Protein AF-A0A8S1ZY28-F1 (afdb_monomer_lite)

Radius of gyration: 24.32 Å; chains: 1; bounding box: 69×45×70 Å

Foldseek 3Di:
DDDDPPDPPDDPPPPVPDDDLVVLLVVLLVLLLVAPVSLVVLVVVDDSSVCSCLDLSNLQRGDLLQDQASLVCCDPQDPNVVVLVSSVVSVRLSSVVSVVCNVVLVVLVVVLCVVVQPVPPSADDWDWDWDDDPPDIGTHTSDDGDPDNDDDDFQQAPVPRHGDHHVVPDPDDDDD

Sequence (176 aa):
MIDCCQAWEKKCLSHEIYIPAPLLAKIASLVAEEGVGELKNWILAGREGVEAALSYETLSRVRLDKSPHFIWWSMPHSTYYAFFQKCLSQKNKYAMFAEMSKGLAYESLVNSCYRRGHWALAYKHFVPTRVDFGGQQSVGYLYQPPTMHRVIGQPRCGRCTRPGHTNRQCRYRFQP

pLDDT: mean 71.92, std 19.43, range [38.97, 96.12]

Secondary structure (DSSP, 8-state):
---SS---------------HHHHHHHHHHHHHS-HHHHHHHHHT-HHHHHHHTSHHHHHH--GGGSTTTTGGGSTTSTTHHHHHHHHHTT-HHHHHHHHTHHHHHHHHHHHHHHTT-TTT--S---EEEEESSS-EEEEE-----S--S-S-PPPPTTT--SS--TTT-------

Structure (mmCIF, N/CA/C/O backbone):
data_AF-A0A8S1ZY28-F1
#
_entry.id   AF-A0A8S1ZY28-F1
#
loop_
_atom_site.group_PDB
_atom_site.id
_atom_site.type_symbol
_atom_site.label_atom_id
_atom_site.label_alt_id
_atom_site.label_comp_id
_atom_site.label_asym_id
_atom_site.label_entity_id
_atom_site.label_seq_id
_atom_site.pdbx_PDB_ins_code
_atom_site.Cartn_x
_atom_site.Cartn_y
_atom_site.Cartn_z
_atom_site.occupancy
_atom_site.B_iso_or_equiv
_atom_site.auth_seq_id
_atom_site.auth_comp_id
_atom_site.auth_asym_id
_atom_site.auth_atom_id
_atom_site.pdbx_PDB_model_num
ATOM 1 N N . MET A 1 1 ? -54.366 -27.984 12.252 1.00 39.00 1 MET A N 1
ATOM 2 C CA . MET A 1 1 ? -52.890 -28.055 12.241 1.00 39.00 1 MET A CA 1
ATOM 3 C C . MET A 1 1 ? -52.383 -26.891 11.415 1.00 39.00 1 MET A C 1
ATOM 5 O O . MET A 1 1 ? -52.219 -27.026 10.213 1.00 39.00 1 MET A O 1
ATOM 9 N N . ILE A 1 2 ? -52.267 -25.726 12.042 1.00 41.81 2 ILE A N 1
ATOM 10 C CA . ILE A 1 2 ? -51.719 -24.504 11.451 1.00 41.81 2 ILE A CA 1
ATOM 11 C C . ILE A 1 2 ? -50.815 -23.908 12.542 1.00 41.81 2 ILE A C 1
ATOM 13 O O . ILE A 1 2 ? -51.189 -23.943 13.713 1.00 41.81 2 ILE A O 1
ATOM 17 N N . ASP A 1 3 ? -49.642 -23.439 12.123 1.00 44.25 3 ASP A N 1
ATOM 18 C CA . ASP A 1 3 ? -48.682 -22.589 12.839 1.00 44.25 3 ASP A CA 1
ATOM 19 C C . ASP A 1 3 ? -47.820 -23.192 13.955 1.00 44.25 3 ASP A C 1
ATOM 21 O O . ASP A 1 3 ? -48.112 -23.093 15.141 1.00 44.25 3 ASP A O 1
ATOM 25 N N . CYS A 1 4 ? -46.638 -23.683 13.559 1.00 41.31 4 CYS A N 1
ATOM 26 C CA . CYS A 1 4 ? -45.464 -23.727 14.442 1.00 41.31 4 CYS A CA 1
ATOM 27 C C . CYS A 1 4 ? -44.169 -23.186 13.794 1.00 41.31 4 CYS A C 1
ATOM 29 O O . CYS A 1 4 ? -43.105 -23.287 14.397 1.00 41.31 4 CYS A O 1
ATOM 31 N N . CYS A 1 5 ? -44.224 -22.596 12.589 1.00 45.03 5 CYS A N 1
ATOM 32 C CA . CYS A 1 5 ? -43.018 -22.188 11.843 1.00 45.03 5 CYS A CA 1
ATOM 33 C C . CYS A 1 5 ? -42.741 -20.673 11.787 1.00 45.03 5 CYS A C 1
ATOM 35 O O . CYS A 1 5 ? -41.783 -20.277 11.132 1.00 45.03 5 CYS A O 1
ATOM 37 N N . GLN A 1 6 ? -43.504 -19.813 12.470 1.00 46.25 6 GLN A N 1
ATOM 38 C CA . GLN A 1 6 ? -43.307 -18.353 12.397 1.00 46.25 6 GLN A CA 1
ATOM 39 C C . GLN A 1 6 ? -43.199 -17.686 13.773 1.00 46.25 6 GLN A C 1
ATOM 41 O O . GLN A 1 6 ? -44.033 -16.866 14.144 1.00 46.25 6 GLN A O 1
ATOM 46 N N . ALA A 1 7 ? -42.169 -18.022 14.556 1.00 44.25 7 ALA A N 1
ATOM 47 C CA . ALA A 1 7 ? -42.015 -17.417 15.884 1.00 44.25 7 ALA A CA 1
ATOM 48 C C . ALA A 1 7 ? -40.599 -16.971 16.274 1.00 44.25 7 ALA A C 1
ATOM 50 O O . ALA A 1 7 ? -40.385 -16.689 17.448 1.00 44.25 7 ALA A O 1
ATOM 51 N N . TRP A 1 8 ? -39.624 -16.884 15.361 1.00 44.56 8 TRP A N 1
ATOM 52 C CA . TRP A 1 8 ? -38.259 -16.429 15.711 1.00 44.56 8 TRP A CA 1
ATOM 53 C C . TRP A 1 8 ? -37.884 -15.061 15.123 1.00 44.56 8 TRP A C 1
ATOM 55 O O . TRP A 1 8 ? -36.741 -14.626 15.208 1.00 44.56 8 TRP A O 1
ATOM 65 N N . GLU A 1 9 ? -38.853 -14.326 14.581 1.00 49.06 9 GLU A N 1
ATOM 66 C CA . GLU A 1 9 ? -38.595 -13.082 13.847 1.00 49.06 9 GLU A CA 1
ATOM 67 C C . GLU A 1 9 ? -38.568 -11.800 14.703 1.00 49.06 9 GLU A C 1
ATOM 69 O O . GLU A 1 9 ? -38.708 -10.701 14.174 1.00 49.06 9 GLU A O 1
ATOM 74 N N . LYS A 1 10 ? -38.394 -11.865 16.032 1.0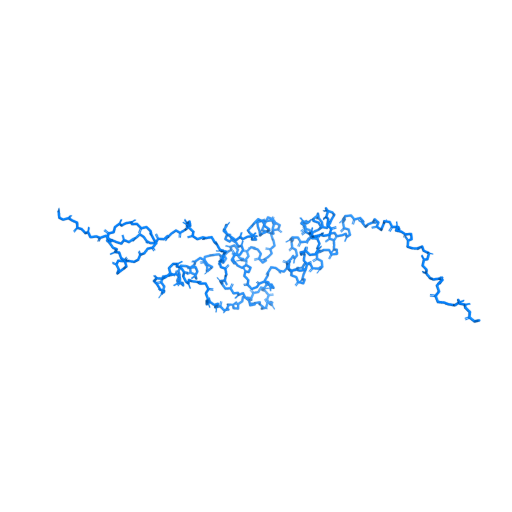0 49.72 10 LYS A N 1
ATOM 75 C CA . LYS A 1 10 ? -38.486 -10.649 16.869 1.00 49.72 10 LYS A CA 1
ATOM 76 C C . LYS A 1 10 ? -37.350 -10.458 17.868 1.00 49.72 10 LYS A C 1
ATOM 78 O O . LYS A 1 10 ? -37.441 -10.876 19.016 1.00 49.72 10 LYS A O 1
ATOM 83 N N . LYS A 1 11 ? -36.379 -9.664 17.391 1.00 45.94 11 LYS A N 1
ATOM 84 C CA . LYS A 1 11 ? -35.545 -8.633 18.054 1.00 45.94 11 LYS A CA 1
ATOM 85 C C . LYS A 1 11 ? -34.051 -8.825 17.784 1.00 45.94 11 LYS A C 1
ATOM 87 O O . LYS A 1 11 ? -33.273 -9.092 18.694 1.00 45.94 11 LYS A O 1
ATOM 92 N N . CYS A 1 12 ? -33.616 -8.521 16.563 1.00 44.94 12 CYS A N 1
ATOM 93 C CA . CYS A 1 12 ? -32.298 -7.912 16.406 1.00 44.94 12 CYS A CA 1
ATOM 94 C C . CYS A 1 12 ? -32.407 -6.471 16.921 1.00 44.94 12 CYS A C 1
ATOM 96 O O . CYS A 1 12 ? -32.619 -5.534 16.159 1.00 44.94 12 CYS A O 1
ATOM 98 N N . LEU A 1 13 ? -32.342 -6.305 18.245 1.00 45.75 13 LEU A N 1
ATOM 99 C CA . LEU A 1 13 ? -31.915 -5.041 18.831 1.00 45.75 13 LEU A CA 1
ATOM 100 C C . LEU A 1 13 ? -30.514 -4.811 18.272 1.00 45.75 13 LEU A C 1
ATOM 102 O O . LEU A 1 13 ? -29.569 -5.454 18.725 1.00 45.75 13 LEU A O 1
ATOM 106 N N . SER A 1 14 ? -30.387 -3.962 17.255 1.00 56.03 14 SER A N 1
ATOM 107 C CA . SER A 1 14 ? -29.104 -3.416 16.838 1.00 56.03 14 SER A CA 1
ATOM 108 C C . SER A 1 14 ? -28.577 -2.578 18.001 1.00 56.03 14 SER A C 1
ATOM 110 O O . SER A 1 14 ? -28.717 -1.359 18.023 1.00 56.03 14 SER A O 1
ATOM 112 N N . HIS A 1 15 ? -28.030 -3.238 19.023 1.00 55.25 15 HIS A N 1
ATOM 113 C CA . HIS A 1 15 ? -27.007 -2.610 19.832 1.00 55.25 15 HIS A CA 1
ATOM 114 C C . HIS A 1 15 ? -25.923 -2.252 18.829 1.00 55.25 15 HIS A C 1
ATOM 116 O O . HIS A 1 15 ? -25.270 -3.142 18.286 1.00 55.25 15 HIS A O 1
ATOM 122 N N . GLU A 1 16 ? -25.803 -0.967 18.508 1.00 65.00 16 GLU A N 1
ATOM 123 C CA . GLU A 1 16 ? -24.609 -0.451 17.862 1.00 65.00 16 GLU A CA 1
ATOM 124 C C . GLU A 1 16 ? -23.445 -0.842 18.771 1.00 65.00 16 GLU A C 1
ATOM 126 O O . GLU A 1 16 ? -23.251 -0.281 19.851 1.00 65.00 16 GLU A O 1
ATOM 131 N N . ILE A 1 17 ? -22.736 -1.907 18.394 1.00 72.19 17 ILE A N 1
ATOM 132 C CA . ILE A 1 17 ? -21.553 -2.354 19.114 1.00 72.19 17 ILE A CA 1
ATOM 133 C C . ILE A 1 17 ? -20.498 -1.287 18.851 1.00 72.19 17 ILE A C 1
ATOM 135 O O . ILE A 1 17 ? -19.822 -1.295 17.824 1.00 72.19 17 ILE A O 1
ATOM 139 N N . TYR A 1 18 ? -20.389 -0.337 19.773 1.00 82.50 18 TYR A N 1
ATOM 140 C CA . TYR A 1 18 ? -19.344 0.667 19.736 1.00 82.50 18 TYR A CA 1
ATOM 141 C C . TYR A 1 18 ? -18.025 0.022 20.163 1.00 82.50 18 TYR A C 1
ATOM 143 O O . TYR A 1 18 ? -17.817 -0.297 21.336 1.00 82.50 18 TYR A O 1
ATOM 151 N N . ILE A 1 19 ? -17.128 -0.181 19.200 1.00 85.31 19 ILE A N 1
ATOM 152 C CA . ILE A 1 19 ? -15.766 -0.643 19.460 1.00 85.31 19 ILE A CA 1
ATOM 153 C C . ILE A 1 19 ? -14.851 0.588 19.499 1.00 85.31 19 ILE A C 1
ATOM 155 O O . ILE A 1 19 ? -14.779 1.320 18.511 1.00 85.31 19 ILE A O 1
ATOM 159 N N . PRO A 1 20 ? -14.113 0.823 20.598 1.00 91.31 20 PRO A N 1
ATOM 160 C CA . PRO A 1 20 ? -13.152 1.915 20.680 1.00 91.31 20 PRO A CA 1
ATOM 161 C C . PRO A 1 20 ? -12.124 1.887 19.542 1.00 91.31 20 PRO A C 1
ATOM 163 O O . PRO A 1 20 ? -11.544 0.840 19.240 1.00 91.31 20 PRO A O 1
ATOM 166 N N . ALA A 1 21 ? -11.822 3.058 18.977 1.00 90.44 21 ALA A N 1
ATOM 167 C CA . ALA A 1 21 ? -10.878 3.205 17.866 1.00 90.44 21 ALA A CA 1
ATOM 168 C C . ALA A 1 21 ? -9.501 2.530 18.086 1.00 90.44 21 ALA A C 1
ATOM 170 O O . ALA A 1 21 ? -9.014 1.891 17.152 1.00 90.44 21 ALA A O 1
ATOM 171 N N . PRO A 1 22 ? -8.877 2.565 19.286 1.00 92.75 22 PRO A N 1
ATOM 172 C CA . PRO A 1 22 ? -7.613 1.860 19.518 1.00 92.75 22 PRO A CA 1
ATOM 173 C C . PRO A 1 22 ? -7.733 0.336 19.388 1.00 92.75 22 PRO A C 1
ATOM 175 O O . PRO A 1 22 ? -6.816 -0.320 18.900 1.00 92.75 22 PRO A O 1
ATOM 178 N N . LEU A 1 23 ? -8.871 -0.239 19.792 1.00 93.62 23 LEU A N 1
ATOM 179 C CA . LEU A 1 23 ? -9.116 -1.674 19.651 1.00 93.62 23 LEU A CA 1
ATOM 180 C C . LEU A 1 23 ? -9.355 -2.044 18.187 1.00 93.62 23 LEU A C 1
ATOM 182 O O . LEU A 1 23 ? -8.800 -3.034 17.719 1.00 93.62 23 LEU A O 1
ATOM 186 N N . LEU A 1 24 ? -10.100 -1.224 17.439 1.00 93.06 24 LEU A N 1
ATOM 187 C CA . LEU A 1 24 ? -10.255 -1.416 15.993 1.00 93.06 24 LEU A CA 1
ATOM 188 C C . LEU A 1 24 ? -8.908 -1.350 15.267 1.00 93.06 24 LEU A C 1
ATOM 190 O O . LEU A 1 24 ? -8.627 -2.213 14.441 1.00 93.06 24 LEU A O 1
ATOM 194 N N . ALA A 1 25 ? -8.051 -0.382 15.607 1.00 93.81 25 ALA A N 1
ATOM 195 C CA . ALA A 1 25 ? -6.698 -0.280 15.062 1.00 93.81 25 ALA A CA 1
ATOM 196 C C . ALA A 1 25 ? -5.869 -1.537 15.360 1.00 93.81 25 ALA A C 1
ATOM 198 O O . ALA A 1 25 ? -5.194 -2.056 14.470 1.00 93.81 25 ALA A O 1
ATOM 199 N N . LYS A 1 26 ? -5.983 -2.089 16.574 1.00 95.69 26 LYS A N 1
ATOM 200 C CA . LYS A 1 26 ? -5.300 -3.330 16.940 1.00 95.69 26 LYS A CA 1
ATOM 201 C C . LYS A 1 26 ? -5.766 -4.513 16.098 1.00 95.69 26 LYS A C 1
ATOM 203 O O . LYS A 1 26 ? -4.931 -5.237 15.559 1.00 95.69 26 LYS A O 1
ATOM 208 N N . ILE A 1 27 ? -7.079 -4.689 15.954 1.00 94.38 27 ILE A N 1
ATOM 209 C CA . ILE A 1 27 ? -7.666 -5.765 15.144 1.00 94.38 27 ILE A CA 1
ATOM 210 C C . ILE A 1 27 ? -7.245 -5.601 13.679 1.00 94.38 27 ILE A C 1
ATOM 212 O O . ILE A 1 27 ? -6.734 -6.546 13.081 1.00 94.38 27 ILE A O 1
ATOM 216 N N . ALA A 1 28 ? -7.378 -4.395 13.121 1.00 93.75 28 ALA A N 1
ATOM 217 C CA . ALA A 1 28 ? -6.952 -4.090 11.760 1.00 93.75 28 ALA A CA 1
ATOM 218 C C . ALA A 1 28 ? -5.453 -4.359 11.556 1.00 93.75 28 ALA A C 1
ATOM 220 O O . ALA A 1 28 ? -5.073 -4.875 10.509 1.00 93.75 28 ALA A O 1
ATOM 221 N N . SER A 1 29 ? -4.605 -4.089 12.554 1.00 94.69 29 SER A N 1
ATOM 222 C CA . SER A 1 29 ? -3.170 -4.381 12.476 1.00 94.69 29 SER A CA 1
ATOM 223 C C . SER A 1 29 ? -2.863 -5.875 12.387 1.00 94.69 29 SER A C 1
ATOM 225 O O . SER A 1 29 ? -1.985 -6.254 11.619 1.00 94.69 29 SER A O 1
ATOM 227 N N . LEU A 1 30 ? -3.617 -6.722 13.098 1.00 94.94 30 LEU A N 1
ATOM 228 C CA . LEU A 1 30 ? -3.488 -8.179 13.008 1.00 94.94 30 LEU A CA 1
ATOM 229 C C . LEU A 1 30 ? -3.969 -8.682 11.645 1.00 94.94 30 LEU A C 1
ATOM 231 O O . LEU A 1 30 ? -3.295 -9.477 11.001 1.00 94.94 30 LEU A O 1
ATOM 235 N N . VAL A 1 31 ? -5.093 -8.156 11.158 1.00 93.44 31 VAL A N 1
ATOM 236 C CA . VAL A 1 31 ? -5.600 -8.467 9.812 1.00 93.44 31 VAL A CA 1
ATOM 237 C C . VAL A 1 31 ? -4.608 -8.020 8.731 1.00 93.44 31 VAL A C 1
ATOM 239 O O . VAL A 1 31 ? -4.417 -8.706 7.731 1.00 93.44 31 VAL A O 1
ATOM 242 N N . ALA A 1 32 ? -3.913 -6.903 8.933 1.00 92.75 32 ALA A N 1
ATOM 243 C CA . ALA A 1 32 ? -2.902 -6.406 8.006 1.00 92.75 32 ALA A CA 1
ATOM 244 C C . ALA A 1 32 ? -1.663 -7.304 7.902 1.00 92.75 32 ALA A C 1
ATOM 246 O O . ALA A 1 32 ? -0.935 -7.224 6.905 1.00 92.75 32 ALA A O 1
ATOM 247 N N . GLU A 1 33 ? -1.414 -8.161 8.895 1.00 92.31 33 GLU A N 1
ATOM 248 C CA . GLU A 1 33 ? -0.390 -9.201 8.796 1.00 92.31 33 GLU A CA 1
ATOM 249 C C . GLU A 1 33 ? -0.783 -10.287 7.782 1.00 92.31 33 GLU A C 1
ATOM 251 O O . GLU A 1 33 ? 0.084 -10.912 7.168 1.00 92.31 33 GLU A O 1
ATOM 256 N N . GLU A 1 34 ? -2.076 -10.438 7.482 1.00 90.12 34 GLU A N 1
ATOM 257 C CA . GLU A 1 34 ? -2.531 -11.291 6.387 1.00 90.12 34 GLU A CA 1
ATOM 258 C C . GLU A 1 34 ? -2.348 -10.671 4.999 1.00 90.12 34 GLU A C 1
ATOM 260 O O . GLU A 1 34 ? -2.295 -11.384 3.996 1.00 90.12 34 GLU A O 1
ATOM 265 N N . GLY A 1 35 ? -2.082 -9.367 4.952 1.00 87.38 35 GLY A N 1
ATOM 266 C CA . GLY A 1 35 ? -1.716 -8.621 3.758 1.00 87.38 35 GLY A CA 1
ATOM 267 C C . GLY A 1 35 ? -2.698 -7.497 3.446 1.00 87.38 35 GLY A C 1
ATOM 268 O O . GLY A 1 35 ? -3.756 -7.345 4.050 1.00 87.38 35 GLY A O 1
ATOM 269 N N . VAL A 1 36 ? -2.352 -6.683 2.449 1.00 88.69 36 VAL A N 1
ATOM 270 C CA . VAL A 1 36 ? -3.154 -5.502 2.068 1.00 88.69 36 VAL A CA 1
ATOM 271 C C . VAL A 1 36 ? -4.516 -5.873 1.468 1.00 88.69 36 VAL A C 1
ATOM 273 O O . VAL A 1 36 ? -5.431 -5.052 1.478 1.00 88.69 36 VAL A O 1
ATOM 276 N N . GLY A 1 37 ? -4.669 -7.096 0.948 1.00 86.38 37 GLY A N 1
ATOM 277 C CA . GLY A 1 37 ? -5.946 -7.590 0.424 1.00 86.38 37 GLY A CA 1
ATOM 278 C C . GLY A 1 37 ? -7.059 -7.540 1.470 1.00 86.38 37 GLY A C 1
ATOM 279 O O . GLY A 1 37 ? -8.131 -7.011 1.185 1.00 86.38 37 GLY A O 1
ATOM 280 N N . GLU A 1 38 ? -6.753 -7.973 2.692 1.00 87.06 38 GLU A N 1
ATOM 281 C CA . GLU A 1 38 ? -7.716 -8.066 3.791 1.00 87.06 38 GLU A CA 1
ATOM 282 C C . GLU A 1 38 ? -8.124 -6.692 4.344 1.00 87.06 38 GLU A C 1
ATOM 284 O O . GLU A 1 38 ? -9.259 -6.488 4.778 1.00 87.06 38 GLU A O 1
ATOM 289 N N . LEU A 1 39 ? -7.242 -5.693 4.240 1.00 89.19 39 LEU A N 1
ATOM 290 C CA . LEU A 1 39 ? -7.545 -4.314 4.639 1.00 89.19 39 LEU A CA 1
ATOM 291 C C . LEU A 1 39 ? -8.567 -3.620 3.730 1.00 89.19 39 LEU A C 1
ATOM 293 O O . LEU A 1 39 ? -9.140 -2.603 4.121 1.00 89.19 39 LEU A O 1
ATOM 297 N N . LYS A 1 40 ? -8.843 -4.149 2.532 1.00 87.12 40 LYS A N 1
ATOM 298 C CA . LYS A 1 40 ? -9.858 -3.565 1.641 1.00 87.12 40 LYS A CA 1
ATOM 299 C C . LYS A 1 40 ? -11.245 -3.589 2.275 1.00 87.12 40 LYS A C 1
ATOM 301 O O . LYS A 1 40 ? -11.967 -2.602 2.178 1.00 87.12 40 LYS A O 1
ATOM 306 N N . ASN A 1 41 ? -11.586 -4.677 2.963 1.00 87.00 41 ASN A N 1
ATOM 307 C CA . ASN A 1 41 ? -12.886 -4.821 3.617 1.00 87.00 41 ASN A CA 1
ATOM 308 C C . ASN A 1 41 ? -13.055 -3.811 4.759 1.00 87.00 41 ASN A C 1
ATOM 310 O O . ASN A 1 41 ? -14.141 -3.277 4.946 1.00 87.00 41 ASN A O 1
ATOM 314 N N . TRP A 1 42 ? -11.965 -3.467 5.449 1.00 89.81 42 TRP A N 1
ATOM 315 C CA . TRP A 1 42 ? -11.959 -2.425 6.477 1.00 89.81 42 TRP A CA 1
ATOM 316 C C . TRP A 1 42 ? -12.221 -1.038 5.900 1.00 89.81 42 TRP A C 1
ATOM 318 O O . TRP A 1 42 ? -13.011 -0.280 6.446 1.00 89.81 42 TRP A O 1
ATOM 328 N N . ILE A 1 43 ? -11.614 -0.718 4.758 1.00 86.75 43 ILE A N 1
ATOM 329 C CA . ILE A 1 43 ? -11.849 0.558 4.069 1.00 86.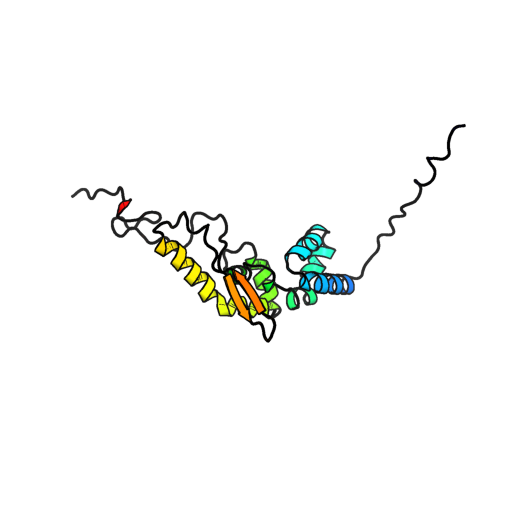75 43 ILE A CA 1
ATOM 330 C C . ILE A 1 43 ? -13.307 0.661 3.591 1.00 86.75 43 ILE A C 1
ATOM 332 O O . ILE A 1 43 ? -13.900 1.735 3.652 1.00 86.75 43 ILE A O 1
ATOM 336 N N . LEU A 1 44 ? -13.892 -0.450 3.133 1.00 86.19 44 LEU A N 1
ATOM 337 C CA . LEU A 1 44 ? -15.288 -0.506 2.689 1.00 86.19 44 LEU A CA 1
ATOM 338 C C . LEU A 1 44 ? -16.299 -0.470 3.845 1.00 86.19 44 LEU A C 1
ATOM 340 O O . LEU A 1 44 ? -17.448 -0.102 3.617 1.00 86.19 44 LEU A O 1
ATOM 344 N N . ALA A 1 45 ? -15.888 -0.825 5.065 1.00 85.81 45 ALA A N 1
ATOM 345 C CA . ALA A 1 45 ? -16.764 -0.888 6.235 1.00 85.81 45 ALA A CA 1
ATOM 346 C C . ALA A 1 45 ? -17.209 0.489 6.761 1.00 85.81 45 ALA A C 1
ATOM 348 O O . ALA A 1 45 ? -18.133 0.555 7.565 1.00 85.81 45 ALA A O 1
ATOM 349 N N . GLY A 1 46 ? -16.578 1.582 6.317 1.00 88.06 46 GLY A N 1
ATOM 350 C CA . GLY A 1 46 ? -16.939 2.944 6.711 1.00 88.06 46 GLY A CA 1
ATOM 351 C C . GLY A 1 46 ? -15.771 3.730 7.296 1.00 88.06 46 GLY A C 1
ATOM 352 O O . GLY A 1 46 ? -14.608 3.335 7.195 1.00 88.06 46 GLY A O 1
ATOM 353 N N . ARG A 1 47 ? -16.077 4.882 7.899 1.00 90.50 47 ARG A N 1
ATOM 354 C CA . ARG A 1 47 ? -15.074 5.844 8.375 1.00 90.50 47 ARG A CA 1
ATOM 355 C C . ARG A 1 47 ? -14.158 5.240 9.438 1.00 90.50 47 ARG A C 1
ATOM 357 O O . ARG A 1 47 ? -12.942 5.369 9.341 1.00 90.50 47 ARG A O 1
ATOM 364 N N . GLU A 1 48 ? -14.736 4.553 10.409 1.00 90.25 48 GLU A N 1
ATOM 365 C CA . GLU A 1 48 ? -14.045 3.909 11.523 1.00 90.25 48 GLU A CA 1
ATOM 366 C C . GLU A 1 48 ? -13.091 2.825 11.010 1.00 90.25 48 GLU A C 1
ATOM 368 O O . GLU A 1 48 ? -11.960 2.699 11.479 1.00 90.25 48 GLU A O 1
ATOM 373 N N . GLY A 1 49 ? -13.524 2.078 9.991 1.00 90.00 49 GLY A N 1
ATOM 374 C CA . GLY A 1 49 ? -12.708 1.062 9.339 1.00 90.00 49 GLY A CA 1
ATOM 375 C C . GLY A 1 49 ? -11.535 1.657 8.556 1.00 90.00 49 GLY A C 1
ATOM 376 O O . GLY A 1 49 ? -10.421 1.139 8.633 1.00 90.00 49 GLY A O 1
ATOM 377 N N . VAL A 1 50 ? -11.741 2.792 7.877 1.00 92.25 50 VAL A N 1
ATOM 378 C CA . VAL A 1 50 ? -10.662 3.554 7.226 1.00 92.25 50 VAL A CA 1
ATOM 379 C C . VAL A 1 50 ? -9.656 4.077 8.251 1.00 92.25 50 VAL A C 1
ATOM 381 O O . VAL A 1 50 ? -8.450 3.931 8.048 1.00 92.25 50 VAL A O 1
ATOM 384 N N . GLU A 1 51 ? -10.126 4.667 9.352 1.00 92.38 51 GLU A N 1
ATOM 385 C CA . GLU A 1 51 ? -9.271 5.183 10.426 1.00 92.38 51 GLU A CA 1
ATOM 386 C C . GLU A 1 51 ? -8.447 4.056 11.072 1.00 92.38 51 GLU A C 1
ATOM 388 O O . GLU A 1 51 ? -7.238 4.207 11.263 1.00 92.38 51 GLU A O 1
ATOM 393 N N . ALA A 1 52 ? -9.052 2.889 11.310 1.00 93.94 52 ALA A N 1
ATOM 394 C CA . ALA A 1 52 ? -8.359 1.710 11.821 1.00 93.94 52 ALA A CA 1
ATOM 395 C C . ALA A 1 52 ? -7.323 1.154 10.826 1.00 93.94 52 ALA A C 1
ATOM 397 O O . ALA A 1 52 ? -6.175 0.887 11.202 1.00 93.94 52 ALA A O 1
ATOM 398 N N . ALA A 1 53 ? -7.688 1.024 9.545 1.00 93.06 53 ALA A N 1
ATOM 399 C CA . ALA A 1 53 ? -6.813 0.508 8.491 1.00 93.06 53 ALA A CA 1
ATOM 400 C C . ALA A 1 53 ? -5.619 1.431 8.188 1.00 93.06 53 ALA A C 1
ATOM 402 O O . ALA A 1 53 ? -4.550 0.965 7.793 1.00 93.06 53 ALA A O 1
ATOM 403 N N . LEU A 1 54 ? -5.787 2.742 8.376 1.00 92.88 54 LEU A N 1
ATOM 404 C CA . LEU A 1 54 ? -4.751 3.755 8.154 1.00 92.88 54 LEU A CA 1
ATOM 405 C C . LEU A 1 54 ? -4.097 4.247 9.450 1.00 92.88 54 LEU A C 1
ATOM 407 O O . LEU A 1 54 ? -3.363 5.237 9.429 1.00 92.88 54 LEU A O 1
ATOM 411 N N . SER A 1 55 ? -4.344 3.568 10.568 1.00 94.94 55 SER A N 1
ATOM 412 C CA . SER A 1 55 ? -3.718 3.886 11.845 1.00 94.94 55 SER A CA 1
ATOM 413 C C . SER A 1 55 ? -2.210 3.611 11.822 1.00 94.94 55 SER A C 1
ATOM 415 O O . SER A 1 55 ? -1.703 2.810 11.029 1.00 94.94 55 SER A O 1
ATOM 417 N N . TYR A 1 56 ? -1.485 4.250 12.742 1.00 95.25 56 TYR A N 1
ATOM 418 C CA . TYR A 1 56 ? -0.061 3.987 12.970 1.00 95.25 56 TYR A CA 1
ATOM 419 C C . TYR A 1 56 ? 0.231 2.488 13.154 1.00 95.25 56 TYR A C 1
ATOM 421 O O . TYR A 1 56 ? 1.171 1.943 12.569 1.00 95.25 56 TYR A O 1
ATOM 429 N N . GLU A 1 57 ? -0.592 1.815 13.960 1.00 94.19 57 GLU A N 1
ATOM 430 C CA . GLU A 1 57 ? -0.377 0.420 14.328 1.00 94.19 57 GLU A CA 1
ATOM 431 C C . GLU A 1 57 ? -0.538 -0.514 13.126 1.00 94.19 57 GLU A C 1
ATOM 433 O O . GLU A 1 57 ? 0.282 -1.407 12.916 1.00 94.19 57 GLU A O 1
ATOM 438 N N . THR A 1 58 ? -1.534 -0.253 12.281 1.00 94.88 58 THR A N 1
ATOM 439 C CA . THR A 1 58 ? -1.761 -1.022 11.056 1.00 94.88 58 THR A CA 1
ATOM 440 C C . THR A 1 58 ? -0.668 -0.767 10.020 1.00 94.88 58 THR A C 1
ATOM 442 O O . THR A 1 58 ? -0.078 -1.707 9.484 1.00 94.88 58 THR A O 1
ATOM 445 N N . LEU A 1 59 ? -0.339 0.500 9.755 1.00 95.25 59 LEU A N 1
ATOM 446 C CA . LEU A 1 59 ? 0.625 0.873 8.717 1.00 95.25 59 LEU A CA 1
ATOM 447 C C . LEU A 1 59 ? 2.056 0.422 9.032 1.00 95.25 59 LEU A C 1
ATOM 449 O O . LEU A 1 59 ? 2.804 0.095 8.111 1.00 95.25 59 LEU A O 1
ATOM 453 N N . SER A 1 60 ? 2.443 0.373 10.307 1.00 94.44 60 SER A N 1
ATOM 454 C CA . SER A 1 60 ? 3.763 -0.120 10.724 1.00 94.44 60 SER A CA 1
ATOM 455 C C . SER A 1 60 ? 3.899 -1.647 10.623 1.00 94.44 60 SER A C 1
ATOM 457 O O . SER A 1 60 ? 5.006 -2.137 10.390 1.00 94.44 60 SER A O 1
ATOM 459 N N . ARG A 1 61 ? 2.791 -2.399 10.736 1.00 93.81 61 ARG A N 1
ATOM 460 C CA . ARG A 1 61 ? 2.774 -3.875 10.735 1.00 93.81 61 ARG A CA 1
ATOM 461 C C . ARG A 1 61 ? 2.421 -4.528 9.404 1.00 93.81 61 ARG A C 1
ATOM 463 O O . ARG A 1 61 ? 2.832 -5.663 9.169 1.00 93.81 61 ARG A O 1
ATOM 470 N N . VAL A 1 62 ? 1.684 -3.832 8.539 1.00 94.69 62 VAL A N 1
ATOM 471 C CA . VAL A 1 62 ? 1.130 -4.415 7.310 1.00 94.69 62 VAL A CA 1
ATOM 472 C C . VAL A 1 62 ? 2.179 -5.156 6.472 1.00 94.69 62 VAL A C 1
ATOM 474 O O . VAL A 1 62 ? 3.254 -4.627 6.167 1.00 94.69 62 VAL A O 1
ATOM 477 N N . ARG A 1 63 ? 1.847 -6.392 6.083 1.00 92.75 63 ARG A N 1
ATOM 478 C CA . ARG A 1 63 ? 2.676 -7.273 5.250 1.00 92.75 63 ARG A CA 1
ATOM 479 C C . ARG A 1 63 ? 2.529 -6.912 3.777 1.00 92.75 63 ARG A C 1
ATOM 481 O O . ARG A 1 63 ? 1.710 -7.486 3.058 1.00 92.75 63 ARG A O 1
ATOM 488 N N . LEU A 1 64 ? 3.309 -5.930 3.318 1.00 91.38 64 LEU A N 1
ATOM 489 C CA . LEU A 1 64 ? 3.293 -5.533 1.904 1.00 91.38 64 LEU A CA 1
ATOM 490 C C . LEU A 1 64 ? 3.834 -6.646 1.001 1.00 91.38 64 LEU A C 1
ATOM 492 O O . LEU A 1 64 ? 3.307 -6.848 -0.083 1.00 91.38 64 LEU A O 1
ATOM 496 N N . ASP A 1 65 ? 4.829 -7.397 1.463 1.00 87.94 65 ASP A N 1
ATOM 497 C CA . ASP A 1 65 ? 5.520 -8.464 0.729 1.00 87.94 65 ASP A CA 1
ATOM 498 C C . ASP A 1 65 ? 4.635 -9.658 0.339 1.00 87.94 65 ASP A C 1
ATOM 500 O O . ASP A 1 65 ? 4.962 -10.385 -0.596 1.00 87.94 65 ASP A O 1
ATOM 504 N N . LYS A 1 66 ? 3.489 -9.841 1.009 1.00 88.00 66 LYS A N 1
ATOM 505 C CA . LYS A 1 66 ? 2.466 -10.804 0.576 1.00 88.00 66 LYS A CA 1
ATOM 506 C C . LYS A 1 66 ? 1.850 -10.421 -0.771 1.00 88.00 66 LYS A C 1
ATOM 508 O O . LYS A 1 66 ? 1.331 -11.280 -1.479 1.00 88.00 66 LYS A O 1
ATOM 513 N N . SER A 1 67 ? 1.906 -9.140 -1.138 1.00 84.19 67 SER A N 1
ATOM 514 C CA . SER A 1 67 ? 1.562 -8.713 -2.485 1.00 84.19 67 SER A CA 1
ATOM 515 C C . SER A 1 67 ? 2.741 -8.970 -3.419 1.00 84.19 67 SER A C 1
ATOM 517 O O . SER A 1 67 ? 3.827 -8.436 -3.189 1.00 84.19 67 SER A O 1
ATOM 519 N N . PRO A 1 68 ? 2.532 -9.678 -4.539 1.00 79.31 68 PRO A N 1
ATOM 520 C CA . PRO A 1 68 ? 3.579 -9.893 -5.524 1.00 79.31 68 PRO A CA 1
ATOM 521 C C . PRO A 1 68 ? 4.161 -8.566 -6.033 1.00 79.31 68 PRO A C 1
ATOM 523 O O . PRO A 1 68 ? 5.350 -8.464 -6.284 1.00 79.31 68 PRO A O 1
ATOM 526 N N . HIS A 1 69 ? 3.364 -7.507 -6.130 1.00 78.88 69 HIS A N 1
ATOM 527 C CA . HIS A 1 69 ? 3.775 -6.256 -6.771 1.00 78.88 69 HIS A CA 1
ATOM 528 C C . HIS A 1 69 ? 4.228 -5.176 -5.786 1.00 78.88 69 HIS A C 1
ATOM 530 O O . HIS A 1 69 ? 4.285 -4.004 -6.146 1.00 78.88 69 HIS A O 1
ATOM 536 N N . PHE A 1 70 ? 4.543 -5.530 -4.542 1.00 85.19 70 PHE A N 1
ATOM 537 C CA . PHE A 1 70 ? 4.774 -4.532 -3.497 1.00 85.19 70 PHE A CA 1
ATOM 538 C C . PHE A 1 70 ? 5.978 -3.615 -3.755 1.00 85.19 70 PHE A C 1
ATOM 540 O O . PHE A 1 70 ? 5.931 -2.443 -3.392 1.00 85.19 70 PHE A O 1
ATOM 547 N N . ILE A 1 71 ? 7.026 -4.100 -4.436 1.00 86.88 71 ILE A N 1
ATOM 548 C CA . ILE A 1 71 ? 8.165 -3.254 -4.835 1.00 86.88 71 ILE A CA 1
ATOM 549 C C . ILE A 1 71 ? 7.702 -2.200 -5.842 1.00 86.88 71 ILE 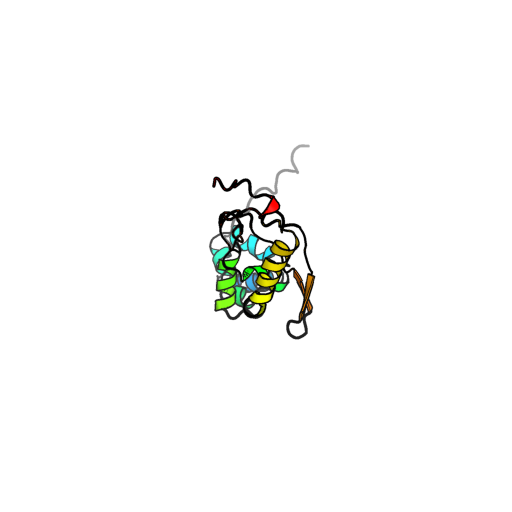A C 1
ATOM 551 O O . ILE A 1 71 ? 8.087 -1.044 -5.741 1.00 86.88 71 ILE A O 1
ATOM 555 N N . TRP A 1 72 ? 6.814 -2.559 -6.774 1.00 83.38 72 TRP A N 1
ATOM 556 C CA . TRP A 1 72 ? 6.243 -1.605 -7.728 1.00 83.38 72 TRP A CA 1
ATOM 557 C C . TRP A 1 72 ? 5.428 -0.503 -7.039 1.00 83.38 72 TRP A C 1
ATOM 559 O O . TRP A 1 72 ? 5.271 0.588 -7.586 1.00 83.38 72 TRP A O 1
ATOM 569 N N . TRP A 1 73 ? 4.927 -0.738 -5.826 1.00 88.06 73 TRP A N 1
ATOM 570 C CA . TRP A 1 73 ? 4.162 0.269 -5.098 1.00 88.06 73 TRP A CA 1
ATOM 571 C C . TRP A 1 73 ? 4.990 1.473 -4.648 1.00 88.06 73 TRP A C 1
ATOM 573 O O . TRP A 1 73 ? 4.393 2.515 -4.394 1.00 88.06 73 TRP A O 1
ATOM 583 N N . SER A 1 74 ? 6.326 1.380 -4.641 1.00 88.94 74 SER A N 1
ATOM 584 C CA . SER A 1 74 ? 7.211 2.532 -4.419 1.00 88.94 74 SER A CA 1
ATOM 585 C C . SER A 1 74 ? 7.286 3.488 -5.615 1.00 88.94 74 SER A C 1
ATOM 587 O O . SER A 1 74 ? 7.791 4.604 -5.499 1.00 88.94 74 SER A O 1
ATOM 589 N N . MET A 1 75 ? 6.746 3.096 -6.772 1.00 85.69 75 MET A N 1
ATOM 590 C CA . MET A 1 75 ? 6.734 3.937 -7.962 1.00 85.69 75 MET A CA 1
ATOM 591 C C . MET A 1 75 ? 5.598 4.968 -7.887 1.00 85.69 75 MET A C 1
ATOM 593 O O . MET A 1 75 ? 4.453 4.567 -7.673 1.00 85.69 75 MET A O 1
ATOM 597 N N . PRO A 1 76 ? 5.848 6.262 -8.188 1.00 82.94 76 PRO A N 1
ATOM 598 C CA . PRO A 1 76 ? 4.824 7.319 -8.160 1.00 82.94 76 PRO A CA 1
ATOM 599 C C . PRO A 1 76 ? 3.581 7.046 -9.015 1.00 82.94 76 PRO A C 1
ATOM 601 O O . PRO A 1 76 ? 2.518 7.614 -8.795 1.00 82.94 76 PRO A O 1
ATOM 604 N N . HIS A 1 77 ? 3.722 6.172 -10.009 1.00 75.88 77 HIS A N 1
ATOM 605 C CA . HIS A 1 77 ? 2.675 5.809 -10.956 1.00 75.88 77 HIS A CA 1
ATOM 606 C C . HIS A 1 77 ? 1.838 4.614 -10.489 1.00 75.88 77 HIS A C 1
ATOM 608 O O . HIS A 1 77 ? 0.870 4.254 -11.152 1.00 75.88 77 HIS A O 1
ATOM 614 N N . SER A 1 78 ? 2.207 3.963 -9.384 1.00 81.44 78 SER A N 1
ATOM 615 C CA . SER A 1 78 ? 1.404 2.896 -8.801 1.00 81.44 78 SER A CA 1
ATOM 616 C C . SER A 1 78 ? 0.109 3.465 -8.231 1.00 81.44 78 SER A C 1
ATOM 618 O O . SER A 1 78 ? 0.110 4.465 -7.518 1.00 81.44 78 SER A O 1
ATOM 620 N N . THR A 1 79 ? -1.002 2.764 -8.450 1.00 82.62 79 THR A N 1
ATOM 621 C CA . THR A 1 79 ? -2.283 3.071 -7.794 1.00 82.62 79 THR A CA 1
ATOM 622 C C . THR A 1 79 ? -2.193 2.967 -6.269 1.00 82.62 79 THR A C 1
ATOM 624 O O . THR A 1 79 ? -2.977 3.585 -5.559 1.00 82.62 79 THR A O 1
ATOM 627 N N . TYR A 1 80 ? -1.222 2.205 -5.760 1.00 86.94 80 TYR A N 1
ATOM 628 C CA . TYR A 1 80 ? -0.963 2.019 -4.334 1.00 86.94 80 TYR A CA 1
ATOM 629 C C . TYR A 1 80 ? 0.078 2.995 -3.771 1.00 86.94 80 TYR A C 1
ATOM 631 O O . TYR A 1 80 ? 0.391 2.910 -2.586 1.00 86.94 80 TYR A O 1
ATOM 639 N N . TYR A 1 81 ? 0.603 3.931 -4.572 1.00 88.44 81 TYR A N 1
ATOM 640 C CA . TYR A 1 81 ? 1.697 4.815 -4.156 1.00 88.44 81 TYR A CA 1
ATOM 641 C C . TYR A 1 81 ? 1.356 5.662 -2.922 1.00 88.44 81 TYR A C 1
ATOM 643 O O . TYR A 1 81 ? 2.148 5.750 -1.989 1.00 88.44 81 TYR A O 1
ATOM 651 N N . ALA A 1 82 ? 0.146 6.225 -2.858 1.00 90.12 82 ALA A N 1
ATOM 652 C CA . ALA A 1 82 ? -0.280 7.020 -1.705 1.00 90.12 82 ALA A CA 1
ATOM 653 C C . ALA A 1 82 ? -0.346 6.185 -0.412 1.00 90.12 82 ALA A C 1
ATOM 655 O O . ALA A 1 82 ? 0.063 6.644 0.653 1.00 90.12 82 ALA A O 1
ATOM 656 N N . PHE A 1 83 ? -0.830 4.941 -0.500 1.00 91.62 83 PHE A N 1
ATOM 657 C CA . PHE A 1 83 ? -0.832 4.012 0.632 1.00 91.62 83 PHE A CA 1
ATOM 658 C C . PHE A 1 83 ? 0.599 3.624 1.024 1.00 91.62 83 PHE A C 1
ATOM 660 O O . PHE A 1 83 ? 0.957 3.673 2.198 1.00 91.62 83 PHE A O 1
ATOM 667 N N . PHE A 1 84 ? 1.442 3.331 0.034 1.00 93.38 84 PHE A N 1
ATOM 668 C CA . PHE A 1 84 ? 2.854 3.027 0.231 1.00 93.38 84 PHE A CA 1
ATOM 669 C C . PHE A 1 84 ? 3.597 4.149 0.964 1.00 93.38 84 PHE A C 1
ATOM 671 O O . PHE A 1 84 ? 4.307 3.876 1.928 1.00 93.38 84 PHE A O 1
ATOM 678 N N . GLN A 1 85 ? 3.395 5.410 0.571 1.00 95.44 85 GLN A N 1
ATOM 679 C CA . GLN A 1 85 ? 4.007 6.560 1.242 1.00 95.44 85 GLN A CA 1
ATOM 680 C C . GLN A 1 85 ? 3.611 6.649 2.720 1.00 95.44 85 GLN A C 1
ATOM 682 O O . GLN A 1 85 ? 4.448 6.983 3.558 1.00 95.44 85 GLN A O 1
ATOM 687 N N . LYS A 1 86 ? 2.362 6.306 3.060 1.00 95.50 86 LYS A N 1
ATOM 688 C CA . LYS A 1 86 ? 1.916 6.233 4.458 1.00 95.50 86 LYS A CA 1
ATOM 689 C C . LYS A 1 86 ? 2.605 5.099 5.218 1.00 95.50 86 LYS A C 1
ATOM 691 O O . LYS A 1 86 ? 3.022 5.301 6.349 1.00 95.50 86 LYS A O 1
ATOM 696 N N . CYS A 1 87 ? 2.786 3.926 4.615 1.00 95.50 87 CYS A N 1
ATOM 697 C CA . CYS A 1 87 ? 3.575 2.852 5.233 1.00 95.50 87 CYS A CA 1
ATOM 698 C C . CYS A 1 87 ? 5.044 3.262 5.423 1.00 95.50 87 CYS A C 1
ATOM 700 O O . CYS A 1 87 ? 5.648 2.967 6.456 1.00 95.50 87 CYS A O 1
ATOM 702 N N . LEU A 1 88 ? 5.613 3.963 4.440 1.00 95.50 88 LEU A N 1
ATOM 703 C CA . LEU A 1 88 ? 6.993 4.435 4.476 1.00 95.50 88 LEU A CA 1
ATOM 704 C C . LEU A 1 88 ? 7.206 5.483 5.576 1.00 95.50 88 LEU A C 1
ATOM 706 O O . LEU A 1 88 ? 8.199 5.404 6.296 1.00 95.50 88 LEU A O 1
ATOM 710 N N . SER A 1 89 ? 6.264 6.415 5.765 1.00 96.12 89 SER A N 1
ATOM 711 C CA . SER A 1 89 ? 6.349 7.411 6.843 1.00 96.12 89 SER A CA 1
ATOM 712 C C . SER A 1 89 ? 6.319 6.775 8.235 1.00 96.12 89 SER A C 1
ATOM 714 O O . SER A 1 89 ? 6.967 7.282 9.148 1.00 96.12 89 SER A O 1
ATOM 716 N N . GLN A 1 90 ? 5.663 5.616 8.377 1.00 96.12 90 GLN A N 1
ATOM 717 C CA . GLN A 1 90 ? 5.668 4.814 9.605 1.00 96.12 90 GLN A CA 1
ATOM 718 C C . GLN A 1 90 ? 6.843 3.836 9.717 1.00 96.12 90 GLN A C 1
ATOM 720 O O . GLN A 1 90 ? 6.831 2.959 10.579 1.00 96.12 90 GLN A O 1
ATOM 725 N N . LYS A 1 91 ? 7.869 3.976 8.866 1.00 95.19 91 LYS A N 1
ATOM 726 C CA . LYS A 1 91 ? 9.068 3.122 8.847 1.00 95.19 91 LYS A CA 1
ATOM 727 C C . LYS A 1 91 ? 8.739 1.627 8.746 1.00 95.19 91 LYS A C 1
ATOM 729 O O . LYS A 1 91 ? 9.447 0.788 9.302 1.00 95.19 91 LYS A O 1
ATOM 734 N N . ASN A 1 92 ? 7.669 1.276 8.029 1.00 95.69 92 ASN A N 1
ATOM 735 C CA . ASN A 1 92 ? 7.329 -0.120 7.772 1.00 95.69 92 ASN A CA 1
ATOM 736 C C . ASN A 1 92 ? 8.496 -0.810 7.046 1.00 95.69 92 ASN A C 1
ATOM 738 O O . ASN A 1 92 ? 8.945 -0.346 5.995 1.00 95.69 92 ASN A O 1
ATOM 742 N N . LYS A 1 93 ? 8.968 -1.940 7.584 1.00 94.06 93 LYS A N 1
ATOM 743 C CA . LYS A 1 93 ? 10.162 -2.637 7.076 1.00 94.06 93 LYS A CA 1
ATOM 744 C C . LYS A 1 93 ? 10.058 -3.050 5.601 1.00 94.06 93 LYS A C 1
ATOM 746 O O . LYS A 1 93 ? 11.043 -2.957 4.872 1.00 94.06 93 LYS A O 1
ATOM 751 N N . TYR A 1 94 ? 8.869 -3.435 5.136 1.00 93.00 94 TYR A N 1
ATOM 752 C CA . TYR A 1 94 ? 8.640 -3.807 3.738 1.00 93.00 94 TYR A CA 1
ATOM 753 C C . TYR A 1 94 ? 8.607 -2.581 2.828 1.00 93.00 94 TYR A C 1
ATOM 755 O O . TYR A 1 94 ? 9.118 -2.631 1.710 1.00 93.00 94 TYR A O 1
ATOM 763 N N . ALA A 1 95 ? 8.048 -1.469 3.317 1.00 94.06 95 ALA A N 1
ATOM 764 C CA . ALA A 1 95 ? 8.023 -0.213 2.576 1.00 94.06 95 ALA A CA 1
ATOM 765 C C . ALA A 1 95 ? 9.437 0.352 2.398 1.00 94.06 95 ALA A C 1
ATOM 767 O O . ALA A 1 95 ? 9.825 0.693 1.285 1.00 94.06 95 ALA A O 1
ATOM 768 N N . MET A 1 96 ? 10.240 0.373 3.468 1.00 94.56 96 MET A N 1
ATOM 769 C CA . MET A 1 96 ? 11.638 0.811 3.396 1.00 94.56 96 MET A CA 1
ATOM 770 C C . MET A 1 96 ? 12.453 -0.040 2.418 1.00 94.56 96 MET A C 1
ATOM 772 O O . MET A 1 96 ? 13.224 0.493 1.625 1.00 94.56 96 MET A O 1
ATOM 776 N N . PHE A 1 97 ? 12.258 -1.361 2.431 1.00 90.19 97 PHE A N 1
ATOM 777 C CA . PHE A 1 97 ? 12.932 -2.248 1.488 1.00 90.19 97 PHE A CA 1
ATOM 778 C C . PHE A 1 97 ? 12.533 -1.977 0.036 1.00 90.19 97 PHE A C 1
ATOM 780 O O . PHE A 1 97 ? 13.395 -1.913 -0.839 1.00 90.19 97 PHE A O 1
ATOM 787 N N . ALA A 1 98 ? 11.236 -1.827 -0.235 1.00 89.06 98 ALA A N 1
ATOM 788 C CA . ALA A 1 98 ? 10.735 -1.531 -1.572 1.00 89.06 98 ALA A CA 1
ATOM 789 C C . ALA A 1 98 ? 11.206 -0.159 -2.076 1.00 89.06 98 ALA A C 1
ATOM 791 O O . ALA A 1 98 ? 11.452 -0.012 -3.271 1.00 89.06 98 ALA A O 1
ATOM 792 N N . GLU A 1 99 ? 11.378 0.818 -1.183 1.00 91.19 99 GLU A N 1
ATOM 793 C CA . GLU A 1 99 ? 11.972 2.121 -1.494 1.00 91.19 99 GLU A CA 1
ATOM 794 C C . GLU A 1 99 ? 13.461 1.990 -1.842 1.00 91.19 99 GLU A C 1
ATOM 796 O O . GLU A 1 99 ? 13.906 2.507 -2.864 1.00 91.19 99 GLU A O 1
ATOM 801 N N . MET A 1 100 ? 14.224 1.236 -1.046 1.00 88.00 100 MET A N 1
ATOM 802 C CA . MET A 1 100 ? 15.640 0.960 -1.312 1.00 88.00 100 MET A CA 1
ATOM 803 C C . MET A 1 100 ? 15.834 0.173 -2.618 1.00 88.00 100 MET A C 1
ATOM 805 O O . MET A 1 100 ? 16.773 0.416 -3.371 1.00 88.00 100 MET A O 1
ATOM 809 N N . SER A 1 101 ? 14.910 -0.739 -2.916 1.00 83.25 101 SER A N 1
ATOM 810 C CA . SER A 1 101 ? 14.968 -1.647 -4.067 1.00 83.25 101 SER A CA 1
ATOM 811 C C . SER A 1 101 ? 14.221 -1.126 -5.297 1.00 83.25 101 SER A C 1
ATOM 813 O O . SER A 1 101 ? 14.126 -1.833 -6.301 1.00 83.25 101 SER A O 1
ATOM 815 N N . LYS A 1 102 ? 13.696 0.108 -5.265 1.00 82.56 102 LYS A N 1
ATOM 816 C CA . LYS A 1 102 ? 12.879 0.670 -6.357 1.00 82.56 102 LYS A CA 1
ATOM 817 C C . LYS A 1 102 ? 13.631 0.773 -7.686 1.00 82.56 102 LYS A C 1
ATOM 819 O O . LYS A 1 102 ? 13.015 0.697 -8.748 1.00 82.56 102 LYS A O 1
ATOM 824 N N . GLY A 1 103 ? 14.964 0.871 -7.634 1.00 74.81 103 GLY A N 1
ATOM 825 C CA . GLY A 1 103 ? 15.832 0.801 -8.813 1.00 74.81 103 GLY A CA 1
ATOM 826 C C . GLY A 1 103 ? 15.637 -0.495 -9.602 1.00 74.81 103 GLY A C 1
ATOM 827 O O . GLY A 1 103 ? 15.511 -0.445 -10.819 1.00 74.81 103 GLY A O 1
ATOM 828 N N . LEU A 1 104 ? 15.468 -1.635 -8.923 1.00 74.06 104 LEU A N 1
ATOM 829 C CA . LEU A 1 104 ? 15.225 -2.931 -9.567 1.00 74.06 104 LEU A CA 1
ATOM 830 C C . LEU A 1 104 ? 13.870 -2.973 -10.281 1.00 74.06 104 LEU A C 1
ATOM 832 O O . LEU A 1 104 ? 13.756 -3.532 -11.372 1.00 74.06 104 LEU A O 1
ATOM 836 N N . ALA A 1 105 ? 12.840 -2.354 -9.698 1.00 70.50 105 ALA A N 1
ATOM 837 C CA . ALA A 1 105 ? 11.536 -2.234 -10.345 1.00 70.50 105 ALA A CA 1
ATOM 838 C C . ALA A 1 105 ? 11.605 -1.341 -11.595 1.00 70.50 105 ALA A C 1
ATOM 840 O O . ALA A 1 105 ? 11.009 -1.675 -12.619 1.00 70.50 105 ALA A O 1
ATOM 841 N N . TYR A 1 106 ? 12.365 -0.242 -11.544 1.00 68.50 106 TYR A N 1
ATOM 842 C CA . TYR A 1 106 ? 12.554 0.650 -12.690 1.00 68.50 106 TYR A CA 1
ATOM 843 C C . TYR A 1 106 ? 13.445 0.050 -13.784 1.00 68.50 106 TYR A C 1
ATOM 845 O O . TYR A 1 106 ? 13.139 0.183 -14.963 1.00 68.50 106 TYR A O 1
ATOM 853 N N . GLU A 1 107 ? 14.527 -0.641 -13.438 1.00 66.62 107 GLU A N 1
ATOM 854 C CA . GLU A 1 107 ? 15.393 -1.296 -14.421 1.00 66.62 107 GLU A CA 1
ATOM 855 C C . GLU A 1 107 ? 14.699 -2.473 -15.091 1.00 66.62 107 GLU A C 1
ATOM 857 O O . GLU A 1 107 ? 14.802 -2.637 -16.305 1.00 66.62 107 GLU A O 1
ATOM 862 N N . SER A 1 108 ? 13.945 -3.268 -14.330 1.00 65.38 108 SER A N 1
ATOM 863 C CA . SER A 1 108 ? 13.073 -4.296 -14.891 1.00 65.38 108 SER A CA 1
ATOM 864 C C . SER A 1 108 ? 12.060 -3.637 -15.842 1.00 65.38 108 SER A C 1
ATOM 866 O O . SER A 1 108 ? 12.045 -3.996 -17.025 1.00 65.38 108 SER A O 1
ATOM 868 N N . LEU A 1 109 ? 11.339 -2.609 -15.341 1.00 65.38 109 LEU A N 1
ATOM 869 C CA . LEU A 1 109 ? 10.688 -1.484 -16.048 1.00 65.38 109 LEU A CA 1
ATOM 870 C C . LEU A 1 109 ? 11.136 -1.275 -17.507 1.00 65.38 109 LEU A C 1
ATOM 872 O O . LEU A 1 109 ? 10.482 -1.498 -18.532 1.00 65.38 109 LEU A O 1
ATOM 876 N N . VAL A 1 110 ? 12.337 -0.746 -17.549 1.00 62.94 110 VAL A N 1
ATOM 877 C CA . VAL A 1 110 ? 13.026 -0.308 -18.740 1.00 62.94 110 VAL A CA 1
ATOM 878 C C . VAL A 1 110 ? 13.383 -1.525 -19.590 1.00 62.94 110 VAL A C 1
ATOM 880 O O . VAL A 1 110 ? 13.015 -1.587 -20.761 1.00 62.94 110 VAL A O 1
ATOM 883 N N . ASN A 1 111 ? 14.011 -2.547 -19.014 1.00 60.75 111 ASN A N 1
ATOM 884 C CA . ASN A 1 111 ? 14.501 -3.709 -19.749 1.00 60.75 111 ASN A CA 1
ATOM 885 C C . ASN A 1 111 ? 13.404 -4.457 -20.515 1.00 60.75 111 ASN A C 1
ATOM 887 O O . ASN A 1 111 ? 13.637 -4.855 -21.660 1.00 60.75 111 ASN A O 1
ATOM 891 N N . SER A 1 112 ? 12.211 -4.644 -19.941 1.00 59.75 112 SER A N 1
ATOM 892 C CA . SER A 1 112 ? 11.142 -5.346 -20.663 1.00 59.75 112 SER A CA 1
ATOM 893 C C . SER A 1 112 ? 10.546 -4.501 -21.802 1.00 59.75 112 SER A C 1
ATOM 895 O O . SER A 1 112 ? 10.242 -5.043 -22.870 1.00 59.75 112 SER A O 1
ATOM 897 N N . CYS A 1 113 ? 10.473 -3.176 -21.628 1.00 56.41 113 CYS A N 1
ATOM 898 C CA . CYS A 1 113 ? 10.075 -2.231 -22.674 1.00 56.41 113 CYS A CA 1
ATOM 899 C C . CYS A 1 113 ? 11.104 -2.182 -23.818 1.00 56.41 113 CYS A C 1
ATOM 901 O O . CYS A 1 113 ? 10.728 -2.197 -24.994 1.00 56.41 113 CYS A O 1
ATOM 903 N N . TYR A 1 114 ? 12.402 -2.177 -23.488 1.00 55.62 114 TYR A N 1
ATOM 904 C CA . TYR A 1 114 ? 13.500 -2.105 -24.457 1.00 55.62 114 TYR A CA 1
ATOM 905 C C . TYR A 1 114 ? 13.696 -3.412 -25.238 1.00 55.62 114 TYR A C 1
ATOM 907 O O . TYR A 1 114 ? 13.746 -3.370 -26.468 1.00 55.62 114 TYR A O 1
ATOM 915 N N . ARG A 1 115 ? 13.741 -4.582 -24.575 1.00 51.91 115 ARG A N 1
ATOM 916 C CA . ARG A 1 115 ? 13.996 -5.881 -25.242 1.00 51.91 115 ARG A CA 1
ATOM 917 C C . ARG A 1 115 ? 12.962 -6.247 -26.303 1.00 51.91 115 ARG A C 1
ATOM 919 O O . ARG A 1 115 ? 13.246 -7.071 -27.165 1.00 51.91 115 ARG A O 1
ATOM 926 N N . ARG A 1 116 ? 11.761 -5.673 -26.243 1.00 49.59 116 ARG A N 1
ATOM 927 C CA . ARG A 1 116 ? 10.668 -6.022 -27.156 1.00 49.59 116 ARG A CA 1
ATOM 928 C C . ARG A 1 116 ? 10.435 -5.012 -28.264 1.00 49.59 116 ARG A C 1
ATOM 930 O O . ARG A 1 116 ? 9.597 -5.274 -29.108 1.00 49.59 116 ARG A O 1
ATOM 937 N N . GLY A 1 117 ? 11.107 -3.856 -28.274 1.00 47.38 117 GLY A N 1
ATOM 938 C CA . GLY A 1 117 ? 10.799 -2.785 -29.238 1.00 47.38 117 GLY A CA 1
ATOM 939 C C . GLY A 1 117 ? 9.337 -2.306 -29.183 1.00 47.38 117 GLY A C 1
ATOM 940 O O . GLY A 1 117 ? 8.878 -1.585 -30.068 1.00 47.38 117 GLY A O 1
ATOM 941 N N . HIS A 1 118 ? 8.605 -2.703 -28.141 1.00 47.56 118 HIS A N 1
ATOM 942 C CA . HIS A 1 118 ? 7.177 -2.514 -27.975 1.00 47.56 118 HIS A CA 1
ATOM 943 C C . HIS A 1 118 ? 6.942 -1.848 -26.622 1.00 47.56 118 HIS A C 1
ATOM 945 O O . HIS A 1 118 ? 6.625 -2.504 -25.632 1.00 47.56 118 HIS A O 1
ATOM 951 N N . TRP A 1 119 ? 7.008 -0.518 -26.603 1.00 47.38 119 TRP A N 1
ATOM 952 C CA . TRP A 1 119 ? 6.515 0.286 -25.477 1.00 47.38 119 TRP A CA 1
ATOM 953 C C . TRP A 1 119 ? 5.026 0.046 -25.187 1.00 47.38 119 TRP A C 1
ATOM 955 O O . TRP A 1 119 ? 4.544 0.375 -24.113 1.00 47.38 119 TRP A O 1
ATOM 965 N N . ALA A 1 120 ? 4.311 -0.574 -26.130 1.00 42.84 120 ALA A N 1
ATOM 966 C CA . ALA A 1 120 ? 2.910 -0.944 -26.006 1.00 42.84 120 ALA A CA 1
ATOM 967 C C . ALA A 1 120 ? 2.655 -2.377 -25.482 1.00 42.84 120 ALA A C 1
ATOM 969 O O . ALA A 1 120 ? 1.498 -2.708 -25.257 1.00 42.84 120 ALA A O 1
ATOM 970 N N . LEU A 1 121 ? 3.667 -3.249 -25.301 1.00 40.88 121 LEU A N 1
ATOM 971 C CA . LEU A 1 121 ? 3.446 -4.685 -24.991 1.00 40.88 121 LEU A CA 1
ATOM 972 C C . LEU A 1 121 ? 4.262 -5.248 -23.810 1.00 40.88 121 LEU A C 1
ATOM 974 O O . LEU A 1 121 ? 4.266 -6.462 -23.598 1.00 40.88 121 LEU A O 1
ATOM 978 N N . ALA A 1 122 ? 4.901 -4.407 -22.995 1.00 42.62 122 ALA A N 1
ATOM 979 C CA . ALA A 1 122 ? 5.632 -4.802 -21.777 1.00 42.62 122 ALA A CA 1
ATOM 980 C C . ALA A 1 122 ? 4.734 -5.346 -20.630 1.00 42.62 122 ALA A C 1
ATOM 982 O O . ALA A 1 122 ? 5.100 -5.321 -19.461 1.00 42.62 122 ALA A O 1
ATOM 983 N N . TYR A 1 123 ? 3.544 -5.851 -20.958 1.00 46.91 123 TYR A N 1
ATOM 984 C CA . TYR A 1 123 ? 2.444 -6.125 -20.033 1.00 46.91 123 TYR A CA 1
ATOM 985 C C . TYR A 1 123 ? 2.263 -7.617 -19.684 1.00 46.91 123 TYR A C 1
ATOM 987 O O . TYR A 1 123 ? 1.232 -7.974 -19.123 1.00 46.91 123 TYR A O 1
ATOM 995 N N . LYS A 1 124 ? 3.198 -8.517 -20.047 1.00 41.91 124 LYS A N 1
ATOM 996 C CA . LYS A 1 124 ? 2.955 -9.982 -19.981 1.00 41.91 124 LYS A CA 1
ATOM 997 C C . LYS A 1 124 ? 4.041 -10.872 -19.356 1.00 41.91 124 LYS A C 1
ATOM 999 O O . LYS A 1 124 ? 3.843 -12.081 -19.336 1.00 41.91 124 LYS A O 1
ATOM 1004 N N . HIS A 1 125 ? 5.168 -10.351 -18.860 1.00 43.19 125 HIS A N 1
ATOM 1005 C CA . HIS A 1 125 ? 6.230 -11.218 -18.317 1.00 43.19 125 HIS A CA 1
ATOM 1006 C C . HIS A 1 125 ? 6.612 -10.843 -16.894 1.00 43.19 125 HIS A C 1
ATOM 1008 O O . HIS A 1 125 ? 7.117 -9.755 -16.635 1.00 43.19 125 HIS A O 1
ATOM 1014 N N . PHE A 1 126 ? 6.373 -11.789 -15.991 1.00 52.22 126 PHE A N 1
ATOM 1015 C CA . PHE A 1 126 ? 6.686 -11.694 -14.579 1.00 52.22 126 PHE A CA 1
ATOM 1016 C C . PHE A 1 126 ? 7.985 -12.455 -14.309 1.00 52.22 126 PHE A C 1
ATOM 1018 O O . PHE A 1 126 ? 8.083 -13.636 -14.638 1.00 52.22 126 PHE A O 1
ATOM 1025 N N . VAL A 1 127 ? 8.977 -11.793 -13.713 1.00 51.50 127 VAL A N 1
ATOM 1026 C CA . VAL A 1 127 ? 10.148 -12.471 -13.145 1.00 51.50 127 VAL A CA 1
ATOM 1027 C C . VAL A 1 127 ? 9.959 -12.478 -11.628 1.00 51.50 127 VAL A C 1
ATOM 1029 O O . VAL A 1 127 ? 9.987 -11.400 -11.026 1.00 51.50 127 VAL A O 1
ATOM 1032 N N . PRO A 1 128 ? 9.692 -13.640 -11.008 1.00 50.84 128 PRO A N 1
ATOM 1033 C CA . PRO A 1 128 ? 9.678 -13.748 -9.559 1.00 50.84 128 PRO A CA 1
ATOM 1034 C C . PRO A 1 128 ? 11.105 -13.594 -9.027 1.00 50.84 128 PRO A C 1
ATOM 1036 O O . PRO A 1 128 ? 12.037 -14.251 -9.490 1.00 50.84 128 PRO A O 1
ATOM 1039 N N . THR A 1 129 ? 11.275 -12.727 -8.039 1.00 53.62 129 THR A N 1
ATOM 1040 C CA . THR A 1 129 ? 12.522 -12.520 -7.307 1.00 53.62 129 THR A CA 1
ATOM 1041 C C . THR A 1 129 ? 12.275 -12.861 -5.846 1.00 53.62 129 THR A C 1
ATOM 1043 O O . THR A 1 129 ? 11.351 -12.346 -5.216 1.00 53.62 129 THR A O 1
ATOM 1046 N N . ARG A 1 130 ? 13.088 -13.772 -5.307 1.00 52.94 130 ARG A N 1
ATOM 1047 C CA . ARG A 1 130 ? 13.062 -14.099 -3.881 1.00 52.94 130 ARG A CA 1
ATOM 1048 C C . ARG A 1 130 ? 13.770 -12.996 -3.112 1.00 52.94 130 ARG A C 1
ATOM 1050 O O . ARG A 1 130 ? 14.883 -12.618 -3.468 1.00 52.94 130 ARG A O 1
ATOM 1057 N N . VAL A 1 131 ? 13.117 -12.511 -2.069 1.00 54.75 131 VAL A N 1
ATOM 1058 C CA . VAL A 1 131 ? 13.631 -11.476 -1.182 1.00 54.75 131 VAL A CA 1
ATOM 1059 C C . VAL A 1 131 ? 13.596 -12.007 0.246 1.00 54.75 131 VAL A C 1
ATOM 1061 O O . VAL A 1 131 ? 12.576 -12.545 0.680 1.00 54.75 131 VAL A O 1
ATOM 1064 N N . ASP A 1 132 ? 14.707 -11.871 0.965 1.00 51.69 132 ASP A N 1
ATOM 1065 C CA . ASP A 1 132 ? 14.810 -12.256 2.372 1.00 51.69 132 ASP A CA 1
ATOM 1066 C C . ASP A 1 132 ? 14.661 -11.026 3.278 1.00 51.69 132 ASP A C 1
ATOM 1068 O O . ASP A 1 132 ? 15.420 -10.061 3.172 1.00 51.69 132 ASP A O 1
ATOM 1072 N N . PHE A 1 133 ? 13.671 -11.065 4.170 1.00 52.97 133 PHE A N 1
ATOM 1073 C CA . PHE A 1 133 ? 13.420 -10.046 5.185 1.00 52.97 133 PHE A CA 1
ATOM 1074 C C . PHE A 1 133 ? 13.858 -10.527 6.571 1.00 52.97 133 PHE A C 1
ATOM 1076 O O . PHE A 1 133 ? 13.028 -10.690 7.466 1.00 52.97 133 PHE A O 1
ATOM 1083 N N . GLY A 1 134 ? 15.160 -10.756 6.757 1.00 47.06 134 GLY A N 1
ATOM 1084 C CA . GLY A 1 134 ? 15.717 -11.128 8.061 1.00 47.06 134 GLY A CA 1
ATOM 1085 C C . GLY A 1 134 ? 15.206 -12.478 8.571 1.00 47.06 134 GLY A C 1
ATOM 1086 O O . GLY A 1 134 ? 14.775 -12.573 9.717 1.00 47.06 134 GLY A O 1
ATOM 1087 N N . GLY A 1 135 ? 15.219 -13.502 7.711 1.00 50.53 135 GLY A N 1
ATOM 1088 C CA . GLY A 1 135 ? 14.798 -14.871 8.031 1.00 50.53 135 GLY A CA 1
ATOM 1089 C C . GLY A 1 135 ? 13.408 -15.240 7.507 1.00 50.53 135 GLY A C 1
ATOM 1090 O O . GLY A 1 135 ? 12.955 -16.367 7.704 1.00 50.53 135 GLY A O 1
ATOM 1091 N N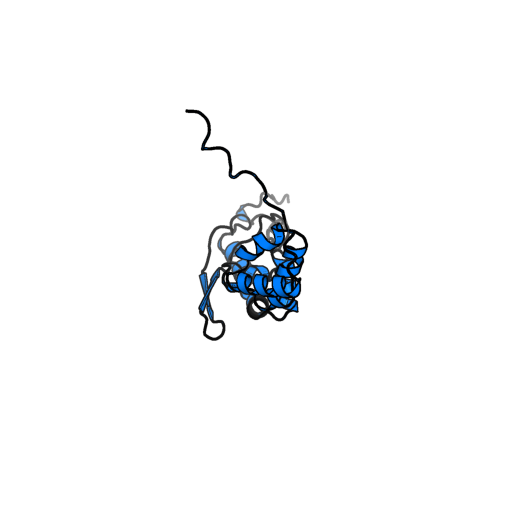 . GLN A 1 136 ? 12.728 -14.319 6.820 1.00 53.25 136 GLN A N 1
ATOM 1092 C CA . GLN A 1 136 ? 11.418 -14.550 6.217 1.00 53.25 136 GLN A CA 1
ATOM 1093 C C . GLN A 1 136 ? 11.523 -14.372 4.698 1.00 53.25 136 GLN A C 1
ATOM 1095 O O . GLN A 1 136 ? 11.551 -13.252 4.184 1.00 53.25 136 GLN A O 1
ATOM 1100 N N . GLN A 1 137 ? 11.611 -15.496 3.977 1.00 55.69 137 GLN A N 1
ATOM 1101 C CA . GLN A 1 137 ? 11.622 -15.500 2.514 1.00 55.69 137 GLN A CA 1
ATOM 1102 C C . GLN A 1 137 ? 10.245 -15.109 1.978 1.00 55.69 137 GLN A C 1
ATOM 1104 O O . GLN A 1 137 ? 9.224 -15.683 2.354 1.00 55.69 137 GLN A O 1
ATOM 1109 N N . SER A 1 138 ? 10.229 -14.155 1.058 1.00 55.50 138 SER A N 1
ATOM 1110 C CA . SER A 1 138 ? 9.031 -13.698 0.359 1.00 55.50 138 SER A CA 1
ATOM 1111 C C . SER A 1 138 ? 9.310 -13.634 -1.140 1.00 55.50 138 SER A C 1
ATOM 1113 O O . SER A 1 138 ? 10.438 -13.395 -1.580 1.00 55.50 138 SER A O 1
ATOM 1115 N N . VAL A 1 139 ? 8.292 -13.930 -1.946 1.00 54.69 139 VAL A N 1
ATOM 1116 C CA . VAL A 1 139 ? 8.399 -13.928 -3.409 1.00 54.69 139 VAL A CA 1
ATOM 1117 C C . VAL A 1 139 ? 7.753 -12.651 -3.926 1.00 54.69 139 VAL A C 1
ATOM 1119 O O . VAL A 1 139 ? 6.531 -12.541 -3.979 1.00 54.69 139 VAL A O 1
ATOM 1122 N N . GLY A 1 140 ? 8.585 -11.686 -4.312 1.00 52.00 140 GLY A N 1
ATOM 1123 C CA . GLY A 1 140 ? 8.150 -10.474 -4.996 1.00 52.00 140 GLY A CA 1
ATOM 1124 C C . GLY A 1 140 ? 8.205 -10.666 -6.509 1.00 52.00 140 GLY A C 1
ATOM 1125 O O . GLY A 1 140 ? 9.111 -11.293 -7.045 1.00 52.00 140 GLY A O 1
ATOM 1126 N N . TYR A 1 141 ? 7.250 -10.102 -7.226 1.00 57.12 141 TYR A N 1
ATOM 1127 C CA . TYR A 1 141 ? 7.237 -10.005 -8.676 1.00 57.12 141 TYR A CA 1
ATOM 1128 C C . TYR A 1 141 ? 7.501 -8.562 -9.083 1.00 57.12 141 TYR A C 1
ATOM 1130 O O . TYR A 1 141 ? 6.781 -7.632 -8.718 1.00 57.12 141 TYR A O 1
ATOM 1138 N N . LEU A 1 142 ? 8.516 -8.380 -9.919 1.00 54.16 142 LEU A N 1
ATOM 1139 C CA . LEU A 1 142 ? 9.005 -7.056 -10.302 1.00 54.16 142 LEU A CA 1
ATOM 1140 C C . LEU A 1 142 ? 8.102 -6.308 -11.305 1.00 54.16 142 LEU A C 1
ATOM 1142 O O . LEU A 1 142 ? 8.470 -5.222 -11.738 1.00 54.16 142 LEU A O 1
ATOM 1146 N N . TYR A 1 143 ? 6.931 -6.849 -11.675 1.00 53.00 143 TYR A N 1
ATOM 1147 C CA . TYR A 1 143 ? 6.077 -6.255 -12.710 1.00 53.00 143 TYR A CA 1
ATOM 1148 C C . TYR A 1 143 ? 4.570 -6.381 -12.496 1.00 53.00 143 TYR A C 1
ATOM 1150 O O . TYR A 1 143 ? 4.060 -7.492 -12.532 1.00 53.00 143 TYR A O 1
ATOM 1158 N N . GLN A 1 144 ? 3.863 -5.244 -12.428 1.00 45.59 144 GLN A N 1
ATOM 1159 C CA . GLN A 1 144 ? 2.574 -5.029 -13.109 1.00 45.59 144 GLN A CA 1
ATOM 1160 C C . GLN A 1 144 ? 2.294 -3.510 -13.243 1.00 45.59 144 GLN A C 1
ATOM 1162 O O . GLN A 1 144 ? 2.053 -2.843 -12.237 1.00 45.59 144 GLN A O 1
ATOM 1167 N N . PRO A 1 145 ? 2.349 -2.926 -14.457 1.00 43.19 145 PRO A N 1
ATOM 1168 C CA . PRO A 1 145 ? 2.116 -1.498 -14.669 1.00 43.19 145 PRO A CA 1
ATOM 1169 C C . PRO A 1 145 ? 0.607 -1.164 -14.708 1.00 43.19 145 PRO A C 1
ATOM 1171 O O . PRO A 1 145 ? -0.188 -1.998 -15.148 1.00 43.19 145 PRO A O 1
ATOM 1174 N N . PRO A 1 146 ? 0.190 0.059 -14.328 1.00 38.97 146 PRO A N 1
ATOM 1175 C CA . PRO A 1 146 ? -1.167 0.545 -14.567 1.00 38.97 146 PRO A CA 1
ATOM 1176 C C . PRO A 1 146 ? -1.424 0.836 -16.057 1.00 38.97 146 PRO A C 1
ATOM 1178 O O . PRO A 1 146 ? -0.509 1.134 -16.825 1.00 38.97 146 PRO A O 1
ATOM 1181 N N . THR A 1 147 ? -2.700 0.819 -16.445 1.00 41.75 147 THR A N 1
ATOM 1182 C CA . THR A 1 147 ? -3.290 1.106 -17.771 1.00 41.75 147 THR A CA 1
ATOM 1183 C C . THR A 1 147 ? -3.148 2.568 -18.244 1.00 41.75 147 THR A C 1
ATOM 1185 O O . THR A 1 147 ? -4.035 3.118 -18.893 1.00 41.75 147 THR A O 1
ATOM 1188 N N . MET A 1 148 ? -2.031 3.238 -17.951 1.00 39.84 148 MET A N 1
ATOM 1189 C CA . MET A 1 148 ? -1.800 4.637 -18.336 1.00 39.84 148 MET A CA 1
ATOM 1190 C C . MET A 1 148 ? -0.865 4.723 -19.546 1.00 39.84 148 MET A C 1
ATOM 1192 O O . MET A 1 148 ? 0.346 4.546 -19.464 1.00 39.84 148 MET A O 1
ATOM 1196 N N . HIS A 1 149 ? -1.463 5.014 -20.697 1.00 41.12 149 HIS A N 1
ATOM 1197 C CA . HIS A 1 149 ? -0.880 4.838 -22.025 1.00 41.12 149 HIS A CA 1
ATOM 1198 C C . HIS A 1 149 ? 0.177 5.872 -22.470 1.00 41.12 149 HIS A C 1
ATOM 1200 O O . HIS A 1 149 ? 0.579 5.803 -23.633 1.00 41.12 149 HIS A O 1
ATOM 1206 N N . ARG A 1 150 ? 0.582 6.882 -21.673 1.00 42.88 150 ARG A N 1
ATOM 1207 C CA . ARG A 1 150 ? 1.122 8.111 -22.313 1.00 42.88 150 ARG A CA 1
ATOM 1208 C C . ARG A 1 150 ? 2.331 8.864 -21.753 1.00 42.88 150 ARG A C 1
ATOM 1210 O O . ARG A 1 150 ? 2.801 9.718 -22.495 1.00 42.88 150 ARG A O 1
ATOM 1217 N N . VAL A 1 151 ? 2.873 8.622 -20.556 1.00 45.22 151 VAL A N 1
ATOM 1218 C CA . VAL A 1 151 ? 3.652 9.725 -19.929 1.00 45.22 151 VAL A CA 1
ATOM 1219 C C . VAL A 1 151 ? 5.156 9.498 -19.712 1.00 45.22 151 VAL A C 1
ATOM 1221 O O . VAL A 1 151 ? 5.886 10.482 -19.665 1.00 45.22 151 VAL A O 1
ATOM 1224 N N . ILE A 1 152 ? 5.696 8.276 -19.667 1.00 43.34 152 ILE A N 1
ATOM 1225 C CA . ILE A 1 152 ? 7.110 8.111 -19.261 1.00 43.34 152 ILE A CA 1
ATOM 1226 C C . ILE A 1 152 ? 7.999 7.625 -20.404 1.00 43.34 152 ILE A C 1
ATOM 1228 O O . ILE A 1 152 ? 7.835 6.515 -20.905 1.00 43.34 152 ILE A O 1
ATOM 1232 N N . GLY A 1 153 ? 8.987 8.452 -20.759 1.00 48.50 153 GLY A N 1
ATOM 1233 C CA . GLY A 1 153 ? 10.268 8.002 -21.309 1.00 48.50 153 GLY A CA 1
ATOM 1234 C C . GLY A 1 153 ? 10.233 7.272 -22.649 1.00 48.50 153 GLY A C 1
ATOM 1235 O O . GLY A 1 153 ? 11.173 6.534 -22.932 1.00 48.50 153 GLY A O 1
ATOM 1236 N N . GLN A 1 154 ? 9.193 7.454 -23.475 1.00 53.09 154 GLN A N 1
ATOM 1237 C CA . GLN A 1 154 ? 9.172 6.845 -24.806 1.00 53.09 154 GLN A CA 1
ATOM 1238 C C . GLN A 1 154 ? 10.425 7.293 -25.583 1.00 53.09 154 GLN A C 1
ATOM 1240 O O . GLN A 1 154 ? 10.584 8.495 -25.823 1.00 53.09 154 GLN A O 1
ATOM 1245 N N . PRO A 1 155 ? 11.321 6.368 -25.978 1.00 49.78 155 PRO A N 1
ATOM 1246 C CA . PRO A 1 155 ? 12.492 6.690 -26.756 1.00 49.78 155 PRO A CA 1
ATOM 1247 C C . PRO A 1 155 ? 11.994 7.323 -28.038 1.00 49.78 155 PRO A C 1
ATOM 1249 O O . PRO A 1 155 ? 11.120 6.804 -28.741 1.00 49.78 155 PRO A O 1
ATOM 1252 N N . ARG A 1 156 ? 12.518 8.514 -28.280 1.00 61.31 156 ARG A N 1
ATOM 1253 C CA . ARG A 1 156 ? 12.194 9.285 -29.461 1.00 61.31 156 ARG A CA 1
ATOM 1254 C C . ARG A 1 156 ? 12.747 8.540 -30.663 1.00 61.31 156 ARG A C 1
ATOM 1256 O O . ARG A 1 156 ? 13.875 8.051 -30.640 1.00 61.31 156 ARG A O 1
ATOM 1263 N N . CYS A 1 157 ? 11.946 8.444 -31.715 1.00 70.62 157 CYS A N 1
ATOM 1264 C CA . CYS A 1 157 ? 12.413 7.893 -32.973 1.00 70.62 157 CYS A CA 1
ATOM 1265 C C . CYS A 1 157 ? 13.657 8.671 -33.432 1.00 70.62 157 CYS A C 1
ATOM 1267 O O . CYS A 1 157 ? 13.599 9.888 -33.575 1.00 70.62 157 CYS A O 1
ATOM 1269 N N . GLY A 1 158 ? 14.767 7.986 -33.705 1.00 66.50 158 GLY A N 1
ATOM 1270 C CA . GLY A 1 158 ? 15.995 8.629 -34.183 1.00 66.50 158 GLY A CA 1
ATOM 1271 C C . GLY A 1 158 ? 15.841 9.332 -35.539 1.00 66.50 158 GLY A C 1
ATOM 1272 O O . GLY A 1 158 ? 16.664 10.174 -35.869 1.00 66.50 158 GLY A O 1
ATOM 1273 N N . ARG A 1 159 ? 14.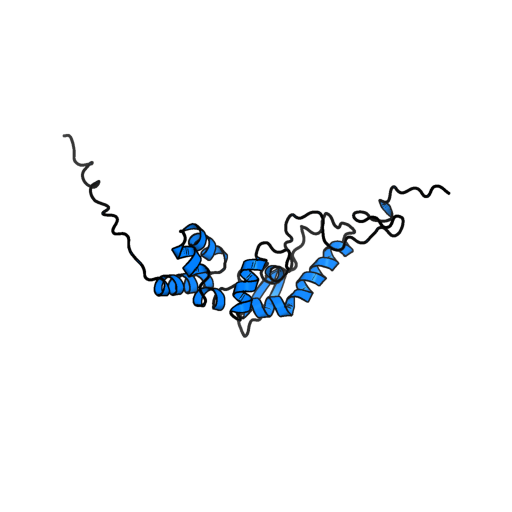789 9.021 -36.318 1.00 73.50 159 ARG A N 1
ATOM 1274 C CA . ARG A 1 159 ? 14.481 9.694 -37.596 1.00 73.50 159 ARG A CA 1
ATOM 1275 C C . ARG A 1 159 ? 13.615 10.946 -37.474 1.00 73.50 159 ARG A C 1
ATOM 1277 O O . ARG A 1 159 ? 13.829 11.880 -38.231 1.00 73.50 159 ARG A O 1
ATOM 1284 N N . CYS A 1 160 ? 12.614 10.963 -36.593 1.00 81.62 160 CYS A N 1
ATOM 1285 C CA . CYS A 1 160 ? 11.641 12.069 -36.529 1.00 81.62 160 CYS A CA 1
ATOM 1286 C C . CYS A 1 160 ? 11.475 12.686 -35.137 1.00 81.62 160 CYS A C 1
ATOM 1288 O O . CYS A 1 160 ? 10.597 13.518 -34.945 1.00 81.62 160 CYS A O 1
ATOM 1290 N N . THR A 1 161 ? 12.257 12.221 -34.160 1.00 71.62 161 THR A N 1
ATOM 1291 C CA . THR A 1 161 ? 12.255 12.606 -32.738 1.00 71.62 161 THR A CA 1
ATOM 1292 C C . THR A 1 161 ? 10.906 12.510 -32.010 1.00 71.62 161 THR A C 1
ATOM 1294 O O . THR A 1 161 ? 10.801 12.895 -30.841 1.00 71.62 161 THR A O 1
ATOM 1297 N N . ARG A 1 162 ? 9.875 11.943 -32.652 1.00 68.31 162 ARG A N 1
ATOM 1298 C CA . ARG A 1 162 ? 8.556 11.720 -32.052 1.00 68.31 162 ARG A CA 1
ATOM 1299 C C . ARG A 1 162 ? 8.556 10.468 -31.170 1.00 68.31 162 ARG A C 1
ATOM 1301 O O . ARG A 1 162 ? 9.206 9.476 -31.516 1.00 68.31 162 ARG A O 1
ATOM 1308 N N . PRO A 1 163 ? 7.823 10.498 -30.048 1.00 59.31 163 PRO A N 1
ATOM 1309 C CA . PRO A 1 163 ? 7.660 9.339 -29.187 1.00 59.31 163 PRO A CA 1
ATOM 1310 C C . PRO A 1 163 ? 6.707 8.305 -29.832 1.00 59.31 163 PRO A C 1
ATOM 1312 O O . PRO A 1 163 ? 5.958 8.613 -30.764 1.00 59.31 163 PRO A O 1
ATOM 1315 N N . GLY A 1 164 ? 6.758 7.058 -29.361 1.00 64.62 164 GLY A N 1
ATOM 1316 C CA . GLY A 1 164 ? 5.711 6.061 -29.624 1.00 64.62 164 GLY A CA 1
ATOM 1317 C C . GLY A 1 164 ? 5.917 5.141 -30.827 1.00 64.62 164 GLY A C 1
ATOM 1318 O O . GLY A 1 164 ? 5.017 4.367 -31.140 1.00 64.62 164 GLY A O 1
ATOM 1319 N N . HIS A 1 165 ? 7.073 5.182 -31.498 1.00 69.44 165 HIS A N 1
ATOM 1320 C CA . HIS A 1 165 ? 7.408 4.240 -32.574 1.00 69.44 165 HIS A CA 1
ATOM 1321 C C . HIS A 1 165 ? 8.922 4.124 -32.810 1.00 69.44 165 HIS A C 1
ATOM 1323 O O . HIS A 1 165 ? 9.698 5.009 -32.452 1.00 69.44 165 HIS A O 1
ATOM 1329 N N . THR A 1 166 ? 9.350 3.027 -33.442 1.00 65.44 166 THR A N 1
ATOM 1330 C CA . THR A 1 166 ? 10.762 2.777 -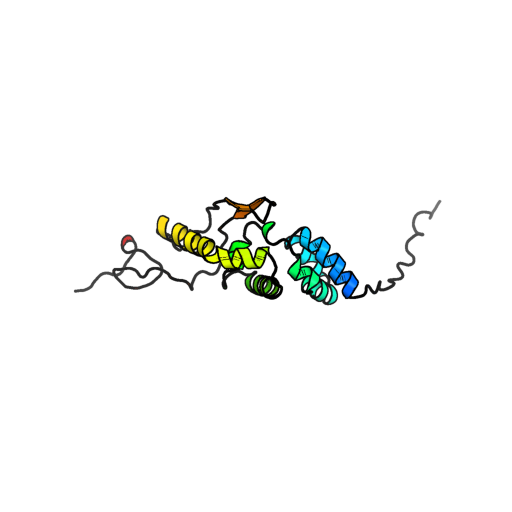33.790 1.00 65.44 166 THR A CA 1
ATOM 1331 C C . THR A 1 166 ? 11.116 3.313 -35.184 1.00 65.44 166 THR A C 1
ATOM 1333 O O . THR A 1 166 ? 10.235 3.533 -36.013 1.00 65.44 166 THR A O 1
ATOM 1336 N N . ASN A 1 167 ? 12.413 3.453 -35.502 1.00 67.81 167 ASN A N 1
ATOM 1337 C CA . ASN A 1 167 ? 12.881 3.885 -36.835 1.00 67.81 167 ASN A CA 1
ATOM 1338 C C . ASN A 1 167 ? 12.321 3.036 -37.990 1.00 67.81 167 ASN A C 1
ATOM 1340 O O . ASN A 1 167 ? 12.096 3.566 -39.075 1.00 67.81 167 ASN A O 1
ATOM 1344 N N . ARG A 1 168 ? 12.073 1.738 -37.759 1.00 62.94 168 ARG A N 1
ATOM 1345 C CA . ARG A 1 168 ? 11.507 0.815 -38.759 1.00 62.94 168 ARG A CA 1
ATOM 1346 C C . ARG A 1 168 ? 10.022 1.059 -39.030 1.00 62.94 168 ARG A C 1
ATOM 1348 O O . ARG A 1 168 ? 9.544 0.762 -40.114 1.00 62.94 168 ARG A O 1
ATOM 1355 N N . GLN A 1 169 ? 9.304 1.602 -38.052 1.00 64.12 169 GLN A N 1
ATOM 1356 C CA . GLN A 1 169 ? 7.874 1.921 -38.131 1.00 64.12 169 GLN A CA 1
ATOM 1357 C C . GLN A 1 169 ? 7.631 3.414 -38.397 1.00 64.12 169 GLN A C 1
ATOM 1359 O O . GLN A 1 169 ? 6.489 3.872 -38.435 1.00 64.12 169 GLN A O 1
ATOM 1364 N N . CYS A 1 170 ? 8.705 4.186 -38.573 1.00 69.75 170 CYS A N 1
ATOM 1365 C CA . CYS A 1 170 ? 8.636 5.611 -38.826 1.00 69.75 170 CYS A CA 1
ATOM 1366 C C . CYS A 1 170 ? 8.157 5.865 -40.257 1.00 69.75 170 CYS A C 1
ATOM 1368 O O . CYS A 1 170 ? 8.873 5.599 -41.220 1.00 69.75 170 CYS A O 1
ATOM 1370 N N . ARG A 1 171 ? 6.941 6.407 -40.387 1.00 74.50 171 ARG A N 1
ATOM 1371 C CA . ARG A 1 171 ? 6.372 6.847 -41.672 1.00 74.50 171 ARG A CA 1
ATOM 1372 C C . ARG A 1 171 ? 6.840 8.242 -42.093 1.00 74.50 171 ARG A C 1
ATOM 1374 O O . ARG A 1 171 ? 6.378 8.751 -43.109 1.00 74.50 171 ARG A O 1
ATOM 1381 N N . TYR A 1 172 ? 7.732 8.865 -41.321 1.00 68.94 172 TYR A N 1
ATOM 1382 C CA . TYR A 1 172 ? 8.326 10.142 -41.689 1.00 68.94 172 TYR A CA 1
ATOM 1383 C C . TYR A 1 172 ? 9.217 9.934 -42.917 1.00 68.94 172 TYR A C 1
ATOM 1385 O O . TYR A 1 172 ? 10.277 9.310 -42.829 1.00 68.94 172 TYR A O 1
ATOM 1393 N N . ARG A 1 173 ? 8.758 10.410 -44.075 1.00 62.09 173 ARG A N 1
ATOM 1394 C CA . ARG A 1 173 ? 9.593 10.535 -45.268 1.00 62.09 173 ARG A CA 1
ATOM 1395 C C . ARG A 1 173 ? 10.317 11.870 -45.163 1.00 62.09 173 ARG A C 1
ATOM 1397 O O . ARG A 1 173 ? 9.659 12.901 -45.078 1.00 62.09 173 ARG A O 1
ATOM 1404 N N . PHE A 1 174 ? 11.648 11.837 -45.149 1.00 54.03 174 PHE A N 1
ATOM 1405 C CA . PHE A 1 174 ? 12.441 13.026 -45.445 1.00 54.03 174 PHE A CA 1
ATOM 1406 C C . PHE A 1 174 ? 12.031 13.487 -46.847 1.00 54.03 174 PHE A C 1
ATOM 1408 O O . PHE A 1 174 ? 12.217 12.741 -47.809 1.00 54.03 174 PHE A O 1
ATOM 1415 N N . GLN A 1 175 ? 11.394 14.650 -46.948 1.00 60.03 175 GLN A N 1
ATOM 1416 C CA . GLN A 1 175 ? 11.390 15.388 -48.204 1.00 60.03 175 GLN A CA 1
ATOM 1417 C C . GLN A 1 175 ? 12.708 16.174 -48.245 1.00 60.03 175 GLN A C 1
ATOM 1419 O O . GLN A 1 175 ? 13.068 16.734 -47.205 1.00 60.03 175 GLN A O 1
ATOM 1424 N N . PRO A 1 176 ? 13.462 16.095 -49.355 1.00 56.22 176 PRO A N 1
ATOM 1425 C CA . PRO A 1 176 ? 14.723 16.813 -49.511 1.00 56.22 176 PRO A CA 1
ATOM 1426 C C . PRO A 1 176 ? 14.530 18.330 -49.452 1.00 56.22 176 PRO A C 1
ATOM 1428 O O . PRO A 1 176 ? 13.425 18.799 -49.810 1.00 56.22 176 PRO A O 1
#

Organism: Arabidopsis arenosa (NCBI:txid38785)